Protein AF-A0AAN0RIK9-F1 (afdb_monomer_lite)

Structure (mmCIF, N/CA/C/O backbone):
data_AF-A0AAN0RIK9-F1
#
_entry.id   AF-A0AAN0RIK9-F1
#
loop_
_atom_site.group_PDB
_atom_site.id
_atom_site.type_symbol
_atom_site.label_atom_id
_atom_site.label_alt_id
_atom_site.label_comp_id
_atom_site.label_asym_id
_atom_site.label_entity_id
_atom_site.label_seq_id
_atom_site.pdbx_PDB_ins_code
_atom_site.Cartn_x
_atom_site.Cartn_y
_atom_site.Cartn_z
_atom_site.occupancy
_atom_site.B_iso_or_equiv
_atom_site.auth_seq_id
_atom_site.auth_comp_id
_atom_site.auth_asym_id
_atom_site.auth_atom_id
_atom_site.pdbx_PDB_model_num
ATOM 1 N N . MET A 1 1 ? 0.436 23.730 0.781 1.00 65.62 1 MET A N 1
ATOM 2 C CA . MET A 1 1 ? 0.974 22.404 0.435 1.00 65.62 1 MET A CA 1
ATOM 3 C C . MET A 1 1 ? 2.327 22.270 1.097 1.00 65.62 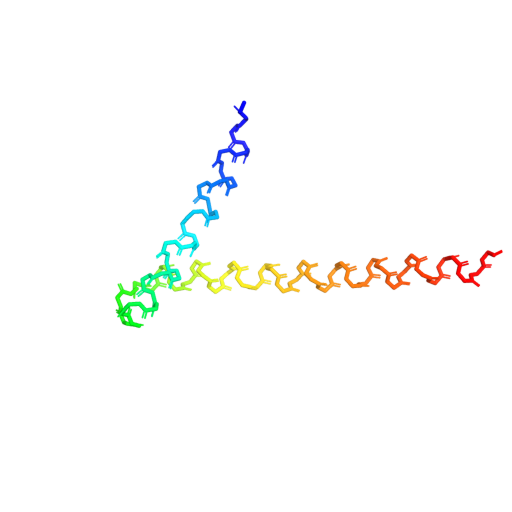1 MET A C 1
ATOM 5 O O . MET A 1 1 ? 3.242 23.008 0.750 1.00 65.62 1 MET A O 1
ATOM 9 N N . THR A 1 2 ? 2.401 21.424 2.112 1.00 87.75 2 THR A N 1
ATOM 10 C CA . THR A 1 2 ? 3.608 21.129 2.884 1.00 87.75 2 THR A CA 1
ATOM 11 C C . THR A 1 2 ? 4.444 20.068 2.171 1.00 87.75 2 THR A C 1
ATOM 13 O O . THR A 1 2 ? 3.930 19.293 1.360 1.00 87.75 2 THR A O 1
ATOM 16 N N . ASP A 1 3 ? 5.737 20.002 2.479 1.00 84.00 3 ASP A N 1
ATOM 17 C CA . ASP A 1 3 ? 6.622 18.977 1.910 1.00 84.00 3 ASP A CA 1
ATOM 18 C C . ASP A 1 3 ? 6.177 17.562 2.294 1.00 84.00 3 ASP A C 1
ATOM 20 O O . ASP A 1 3 ? 6.304 16.630 1.504 1.00 84.00 3 ASP A O 1
ATOM 24 N N . HIS A 1 4 ? 5.566 17.413 3.470 1.00 79.06 4 HIS A N 1
ATOM 25 C CA . HIS A 1 4 ? 5.005 16.148 3.927 1.00 79.06 4 HIS A CA 1
ATOM 26 C C . HIS A 1 4 ? 3.836 15.681 3.050 1.00 79.06 4 HIS A C 1
ATOM 28 O O . HIS A 1 4 ? 3.828 14.543 2.585 1.00 79.06 4 HIS A O 1
ATOM 34 N N . GLU A 1 5 ? 2.889 16.575 2.753 1.00 77.50 5 GLU A N 1
ATOM 35 C CA . GLU A 1 5 ? 1.780 16.284 1.836 1.00 77.50 5 GLU A CA 1
ATOM 36 C C . GLU A 1 5 ? 2.298 15.921 0.440 1.00 77.50 5 GLU A C 1
ATOM 38 O O . GLU A 1 5 ? 1.814 14.970 -0.171 1.00 77.50 5 GLU A O 1
ATOM 43 N N . ARG A 1 6 ? 3.332 16.622 -0.044 1.00 78.12 6 ARG A N 1
ATOM 44 C CA . ARG A 1 6 ? 3.966 16.320 -1.334 1.00 78.12 6 ARG A CA 1
ATOM 45 C C . ARG A 1 6 ? 4.591 14.921 -1.346 1.00 78.12 6 ARG A C 1
ATOM 47 O O . ARG A 1 6 ? 4.394 14.188 -2.308 1.00 78.12 6 ARG A O 1
ATOM 54 N N . ILE A 1 7 ? 5.321 14.538 -0.297 1.00 78.38 7 ILE A N 1
ATOM 55 C CA . ILE A 1 7 ? 5.951 13.211 -0.185 1.00 78.38 7 ILE A CA 1
ATOM 56 C C . ILE A 1 7 ? 4.893 12.103 -0.168 1.00 78.38 7 ILE A C 1
ATOM 58 O O . ILE A 1 7 ? 5.061 11.085 -0.843 1.00 78.38 7 ILE A O 1
ATOM 62 N N . ILE A 1 8 ? 3.790 12.310 0.558 1.00 76.94 8 ILE A N 1
ATOM 63 C CA . ILE A 1 8 ? 2.676 11.357 0.609 1.00 76.94 8 ILE A CA 1
ATOM 64 C C . ILE A 1 8 ? 2.054 11.192 -0.780 1.00 76.94 8 ILE A C 1
ATOM 66 O O . ILE A 1 8 ? 1.934 10.066 -1.258 1.00 76.94 8 ILE A O 1
ATOM 70 N N . ILE A 1 9 ? 1.709 12.298 -1.448 1.00 77.06 9 ILE A N 1
ATOM 71 C CA . ILE A 1 9 ? 1.095 12.271 -2.783 1.00 77.06 9 ILE A CA 1
ATOM 72 C C . ILE A 1 9 ? 2.006 11.548 -3.777 1.00 77.06 9 ILE A C 1
ATOM 74 O O . ILE A 1 9 ? 1.550 10.636 -4.463 1.00 77.06 9 ILE A O 1
ATOM 78 N N . THR A 1 10 ? 3.296 11.894 -3.806 1.00 78.62 10 THR A N 1
ATOM 79 C CA . THR A 1 10 ? 4.272 11.254 -4.697 1.00 78.62 10 THR A CA 1
ATOM 80 C C . THR A 1 10 ? 4.391 9.756 -4.426 1.00 78.62 10 THR A C 1
ATOM 82 O O . THR A 1 10 ? 4.434 8.968 -5.366 1.00 78.62 10 THR A O 1
ATOM 85 N N . SER A 1 11 ? 4.398 9.339 -3.157 1.00 79.19 11 SER A N 1
ATOM 86 C CA . SER A 1 11 ? 4.525 7.921 -2.792 1.00 79.19 11 SER A CA 1
ATOM 87 C C . SER A 1 11 ? 3.292 7.107 -3.195 1.00 79.19 11 SER A C 1
ATOM 89 O O . SER A 1 11 ? 3.431 6.003 -3.716 1.00 79.19 11 SER A O 1
ATOM 91 N N . VAL A 1 12 ? 2.090 7.663 -3.005 1.00 81.44 12 VAL A N 1
ATOM 92 C CA . VAL A 1 12 ? 0.824 7.024 -3.406 1.00 81.44 12 VAL A CA 1
ATOM 93 C C . VAL A 1 12 ? 0.707 6.938 -4.928 1.00 81.44 12 VAL A C 1
ATOM 95 O O . VAL A 1 12 ? 0.303 5.905 -5.456 1.00 81.44 12 VAL A O 1
ATOM 98 N N . TRP A 1 13 ? 1.090 7.996 -5.646 1.00 82.00 13 TRP A N 1
ATOM 99 C CA . TRP A 1 13 ? 1.092 7.997 -7.111 1.00 82.00 13 TRP A CA 1
ATOM 100 C C . TRP A 1 13 ? 2.104 7.003 -7.683 1.00 82.00 13 TRP A C 1
ATOM 102 O O . TRP A 1 13 ? 1.799 6.319 -8.658 1.00 82.00 13 TRP A O 1
ATOM 112 N N . ASN A 1 14 ? 3.275 6.880 -7.053 1.00 85.56 14 ASN A N 1
ATOM 113 C CA . ASN A 1 14 ? 4.265 5.878 -7.426 1.00 85.56 14 ASN A CA 1
ATOM 114 C C . ASN A 1 14 ? 3.713 4.454 -7.245 1.00 85.56 14 ASN A C 1
ATOM 116 O O . ASN A 1 14 ? 3.778 3.661 -8.174 1.00 85.56 14 ASN A O 1
ATOM 120 N N . ASP A 1 15 ? 3.095 4.143 -6.099 1.00 86.62 15 ASP A N 1
ATOM 121 C CA . ASP A 1 15 ? 2.462 2.835 -5.857 1.00 86.62 15 ASP A CA 1
ATOM 122 C C . ASP A 1 15 ? 1.394 2.503 -6.913 1.00 86.62 15 ASP A C 1
ATOM 124 O O . ASP A 1 15 ? 1.404 1.416 -7.491 1.00 86.62 15 ASP A O 1
ATOM 128 N N . MET A 1 16 ? 0.520 3.465 -7.229 1.00 87.44 16 MET A N 1
ATOM 129 C CA . MET A 1 16 ? -0.533 3.291 -8.230 1.00 87.44 16 MET A CA 1
ATOM 130 C C . MET A 1 16 ? 0.040 3.022 -9.628 1.00 87.44 16 MET A C 1
ATOM 132 O O . MET A 1 16 ? -0.418 2.105 -10.306 1.00 87.44 16 MET A O 1
ATOM 136 N N . GLY A 1 17 ? 1.067 3.770 -10.042 1.00 86.44 17 GLY A N 1
ATOM 137 C CA . GLY A 1 17 ? 1.726 3.563 -11.334 1.00 86.44 17 GLY A CA 1
ATOM 138 C C . GLY A 1 17 ? 2.385 2.187 -11.450 1.00 86.44 17 GLY A C 1
ATOM 139 O O . GLY A 1 17 ? 2.283 1.537 -12.490 1.00 86.44 17 GLY A O 1
ATOM 140 N N . LEU A 1 18 ? 3.006 1.706 -10.370 1.00 87.81 18 LEU A N 1
ATOM 141 C CA . LEU A 1 18 ? 3.615 0.376 -10.334 1.00 87.81 18 LEU A CA 1
ATOM 142 C C . LEU A 1 18 ? 2.569 -0.748 -10.387 1.00 87.81 18 LEU A C 1
ATOM 144 O O . LEU A 1 18 ? 2.789 -1.749 -11.066 1.00 87.81 18 LEU A O 1
ATOM 148 N N . ARG A 1 19 ? 1.409 -0.577 -9.738 1.00 89.12 19 ARG A N 1
ATOM 149 C CA . ARG A 1 19 ? 0.292 -1.533 -9.841 1.00 89.12 19 ARG A CA 1
ATOM 150 C C . ARG A 1 19 ? -0.311 -1.577 -11.242 1.00 89.12 19 ARG A C 1
ATOM 152 O O . ARG A 1 19 ? -0.548 -2.664 -11.749 1.00 89.12 19 ARG A O 1
ATOM 159 N N . MET A 1 20 ? -0.494 -0.424 -11.886 1.00 88.06 20 MET A N 1
ATOM 160 C CA . MET A 1 20 ? -0.979 -0.370 -13.272 1.00 88.06 20 MET A CA 1
ATOM 161 C C . MET A 1 20 ? -0.006 -1.061 -14.235 1.00 88.06 20 MET A C 1
ATOM 163 O O . MET A 1 20 ? -0.438 -1.793 -15.119 1.00 88.06 20 MET A O 1
ATOM 167 N N . LYS A 1 21 ? 1.308 -0.893 -14.032 1.00 86.69 21 LYS A N 1
ATOM 168 C CA . LYS A 1 21 ? 2.330 -1.636 -14.784 1.00 86.69 21 LYS A CA 1
ATOM 169 C C . LYS A 1 21 ? 2.223 -3.148 -14.585 1.00 86.69 21 LYS A C 1
ATOM 171 O O . LYS A 1 21 ? 2.322 -3.874 -15.560 1.00 86.69 21 LYS A O 1
ATOM 176 N N . LEU A 1 22 ? 2.014 -3.616 -13.351 1.00 83.31 22 LEU A N 1
ATOM 177 C CA . LEU A 1 22 ? 1.824 -5.045 -13.057 1.00 83.31 22 LEU A CA 1
ATOM 178 C C . LEU A 1 22 ? 0.586 -5.638 -13.734 1.00 83.31 22 LEU A C 1
ATOM 180 O O . LEU A 1 22 ? 0.608 -6.810 -14.101 1.00 83.31 22 LEU A O 1
ATOM 184 N N . GLU A 1 23 ? -0.489 -4.857 -13.846 1.00 86.50 23 GLU A N 1
ATOM 185 C CA . GLU A 1 23 ? -1.721 -5.283 -14.517 1.00 86.50 23 GLU A CA 1
ATOM 186 C C . GLU A 1 23 ? -1.539 -5.418 -16.035 1.00 86.50 23 GLU A C 1
ATOM 188 O O . GLU A 1 23 ? -2.108 -6.333 -16.627 1.00 86.50 23 GLU A O 1
ATOM 193 N N . ASP A 1 24 ? -0.745 -4.535 -16.649 1.00 87.69 24 ASP A N 1
ATOM 194 C CA . ASP A 1 24 ? -0.483 -4.526 -18.095 1.00 87.69 24 ASP A CA 1
ATOM 195 C C . ASP A 1 24 ? 0.618 -5.526 -18.499 1.00 87.69 24 ASP A C 1
ATOM 197 O O . ASP A 1 24 ? 0.446 -6.316 -19.428 1.00 87.69 24 ASP A O 1
ATOM 201 N N . ASP A 1 25 ? 1.732 -5.548 -17.760 1.00 86.38 25 ASP A N 1
ATOM 202 C CA . ASP A 1 25 ? 2.839 -6.490 -17.939 1.00 86.38 25 ASP A CA 1
ATOM 203 C C . ASP A 1 25 ? 3.419 -6.941 -16.577 1.00 86.38 25 ASP A C 1
ATOM 205 O O . ASP A 1 25 ? 4.170 -6.195 -15.928 1.00 86.38 25 ASP A O 1
ATOM 209 N N . PRO A 1 26 ? 3.150 -8.192 -16.155 1.00 75.56 26 PRO A N 1
ATOM 210 C CA . PRO A 1 26 ? 3.530 -8.706 -14.841 1.00 75.56 26 PRO A CA 1
ATOM 211 C C . PRO A 1 26 ? 5.045 -8.848 -14.626 1.00 75.56 26 PRO A C 1
ATOM 213 O O . PRO A 1 26 ? 5.471 -9.043 -13.486 1.00 75.56 26 PRO A O 1
ATOM 216 N N . TYR A 1 27 ? 5.865 -8.743 -15.677 1.00 80.12 27 TYR A N 1
ATOM 217 C CA . TYR A 1 27 ? 7.328 -8.818 -15.584 1.00 80.12 27 TYR A CA 1
ATOM 218 C C . TYR A 1 27 ? 8.027 -7.486 -15.891 1.00 80.12 27 TYR A C 1
ATOM 220 O O . TYR A 1 27 ? 9.256 -7.433 -15.910 1.00 80.12 27 TYR A O 1
ATOM 228 N N . SER A 1 28 ? 7.269 -6.404 -16.088 1.00 83.12 28 SER A N 1
ATOM 229 C CA . SER A 1 28 ? 7.814 -5.081 -16.425 1.00 83.12 28 SER A CA 1
ATOM 230 C C . SER A 1 28 ? 8.485 -4.354 -15.255 1.00 83.12 28 SER A C 1
ATOM 232 O O . SER A 1 28 ? 9.185 -3.359 -15.468 1.00 83.12 28 SER A O 1
ATOM 234 N N . LEU A 1 29 ? 8.254 -4.812 -14.020 1.00 85.38 29 LEU A N 1
ATOM 235 C CA . LEU A 1 29 ? 8.804 -4.191 -12.821 1.00 85.38 29 LEU A CA 1
ATOM 236 C C . LEU A 1 29 ? 10.21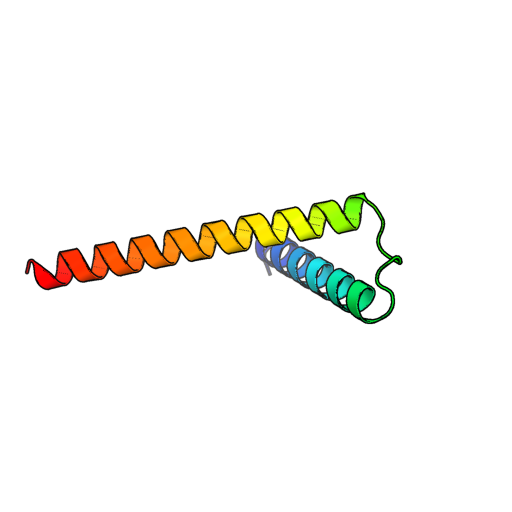8 -4.669 -12.511 1.00 85.38 29 LEU A C 1
ATOM 238 O O . LEU A 1 29 ? 10.529 -5.860 -12.499 1.00 85.38 29 LEU A O 1
ATOM 242 N N . THR A 1 30 ? 11.060 -3.710 -12.153 1.00 88.50 30 THR A N 1
ATOM 243 C CA . THR A 1 30 ? 12.378 -3.966 -11.583 1.00 88.50 30 THR A CA 1
ATOM 244 C C . THR A 1 30 ? 12.271 -4.513 -10.158 1.00 88.50 30 THR A C 1
ATOM 246 O O . THR A 1 30 ? 11.259 -4.368 -9.466 1.00 88.50 30 THR A O 1
ATOM 249 N N . GLN A 1 31 ? 13.354 -5.128 -9.680 1.00 87.94 31 GLN A N 1
ATOM 250 C CA . GLN A 1 31 ? 13.429 -5.658 -8.317 1.00 87.94 31 GLN A CA 1
ATOM 251 C C . GLN A 1 31 ? 13.193 -4.577 -7.246 1.00 87.94 31 GLN A C 1
ATOM 253 O O . GLN A 1 31 ? 12.549 -4.851 -6.232 1.00 87.94 31 GLN A O 1
ATOM 258 N N . ASP A 1 32 ? 13.671 -3.354 -7.477 1.00 88.31 32 ASP A N 1
ATOM 259 C CA . ASP A 1 32 ? 13.495 -2.234 -6.549 1.00 88.31 32 ASP A CA 1
ATOM 260 C C . ASP A 1 32 ? 12.036 -1.764 -6.495 1.00 88.31 32 ASP A C 1
ATOM 262 O O . ASP A 1 32 ? 11.497 -1.525 -5.413 1.00 88.31 32 ASP A O 1
ATOM 266 N N . GLU A 1 33 ? 11.364 -1.702 -7.648 1.00 87.06 33 GLU A N 1
ATOM 267 C CA . GLU A 1 33 ? 9.936 -1.378 -7.743 1.00 87.06 33 GLU A CA 1
ATOM 268 C C . GLU A 1 33 ? 9.074 -2.438 -7.036 1.00 87.06 33 GLU A C 1
ATOM 270 O O . GLU A 1 33 ? 8.171 -2.097 -6.268 1.00 87.06 33 GLU A O 1
ATOM 275 N N . LEU A 1 34 ? 9.399 -3.725 -7.210 1.00 87.94 34 LEU A N 1
ATOM 276 C CA . LEU A 1 34 ? 8.741 -4.822 -6.491 1.00 87.94 34 LEU A CA 1
ATOM 277 C C . LEU A 1 34 ? 8.968 -4.740 -4.974 1.00 87.94 34 LEU A C 1
ATOM 279 O O . LEU A 1 34 ? 8.031 -4.943 -4.197 1.00 87.94 34 LEU A O 1
ATOM 283 N N . MET A 1 35 ? 10.184 -4.406 -4.530 1.00 88.94 35 MET A N 1
ATOM 284 C CA . MET A 1 35 ? 10.473 -4.182 -3.109 1.00 88.94 35 MET A CA 1
ATOM 285 C C . MET A 1 35 ? 9.683 -3.001 -2.539 1.00 88.94 35 MET A C 1
ATOM 287 O O . MET A 1 35 ? 9.204 -3.077 -1.405 1.00 88.94 35 MET A O 1
ATOM 291 N N . ALA A 1 36 ? 9.536 -1.913 -3.297 1.00 88.12 36 ALA A N 1
ATOM 292 C CA . ALA A 1 36 ? 8.763 -0.750 -2.872 1.00 88.12 36 ALA A CA 1
ATOM 293 C C . ALA A 1 36 ? 7.285 -1.116 -2.660 1.00 88.12 36 ALA A C 1
ATOM 295 O O . ALA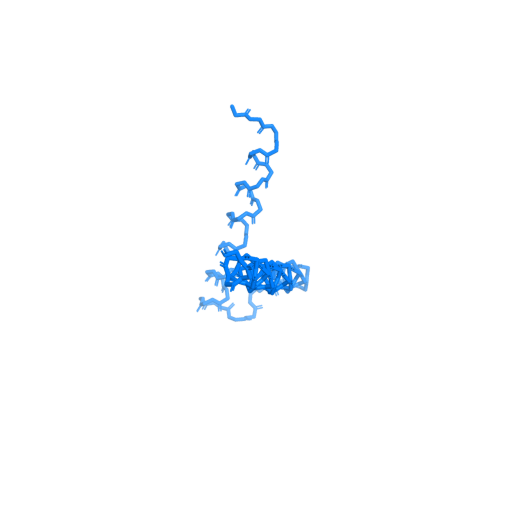 A 1 36 ? 6.733 -0.834 -1.594 1.00 88.12 36 ALA A O 1
ATOM 296 N N . LEU A 1 37 ? 6.686 -1.832 -3.617 1.00 88.44 37 LEU A N 1
ATOM 297 C CA . LEU A 1 37 ? 5.317 -2.342 -3.510 1.00 88.44 37 LEU A CA 1
ATOM 298 C C . LEU A 1 37 ? 5.137 -3.268 -2.304 1.00 88.44 37 LEU A C 1
ATOM 300 O O . LEU A 1 37 ? 4.243 -3.060 -1.484 1.00 88.44 37 LEU A O 1
ATOM 304 N N . GLN A 1 38 ? 6.032 -4.245 -2.132 1.00 89.12 38 GLN A N 1
ATOM 305 C CA . GLN A 1 38 ? 5.964 -5.176 -1.006 1.00 89.12 38 GLN A CA 1
ATOM 306 C C . GLN A 1 38 ? 6.057 -4.452 0.347 1.00 89.12 38 GLN A C 1
ATOM 308 O O . GLN A 1 38 ? 5.374 -4.811 1.312 1.00 89.12 38 GLN A O 1
ATOM 313 N N . ASN A 1 39 ? 6.900 -3.423 0.442 1.00 89.25 39 ASN A N 1
ATOM 314 C CA . ASN A 1 39 ? 7.016 -2.620 1.653 1.00 89.25 39 ASN A CA 1
ATOM 315 C C . ASN A 1 39 ? 5.741 -1.816 1.930 1.00 89.25 39 ASN A C 1
ATOM 317 O O . ASN A 1 39 ? 5.293 -1.794 3.081 1.00 89.25 39 ASN A O 1
ATOM 321 N N . ASN A 1 40 ? 5.139 -1.213 0.902 1.00 89.25 40 ASN A N 1
ATOM 322 C CA . ASN A 1 40 ? 3.867 -0.501 1.019 1.00 89.25 40 ASN A CA 1
ATOM 323 C C . ASN A 1 40 ? 2.740 -1.435 1.477 1.00 89.25 40 ASN A C 1
ATOM 325 O O . ASN A 1 40 ? 2.022 -1.106 2.425 1.00 89.25 40 ASN A O 1
ATOM 329 N N . ASP A 1 41 ? 2.638 -2.631 0.894 1.00 90.19 41 ASP A N 1
ATOM 330 C CA . ASP A 1 41 ? 1.656 -3.644 1.295 1.00 90.19 41 ASP A CA 1
ATOM 331 C C . ASP A 1 41 ? 1.836 -4.053 2.761 1.00 90.19 41 ASP A C 1
ATOM 333 O O . ASP A 1 41 ? 0.883 -4.057 3.548 1.00 90.19 41 ASP A O 1
ATOM 337 N N . ARG A 1 42 ? 3.083 -4.299 3.181 1.00 92.50 42 ARG A N 1
ATOM 338 C CA . ARG A 1 42 ? 3.398 -4.650 4.571 1.00 92.50 42 ARG A CA 1
ATOM 339 C C . ARG A 1 42 ? 3.033 -3.534 5.551 1.00 92.50 42 ARG A C 1
ATOM 341 O O . ARG A 1 42 ? 2.593 -3.819 6.668 1.00 92.50 42 ARG A O 1
ATOM 348 N N . LEU A 1 43 ? 3.246 -2.273 5.178 1.00 91.12 43 LEU A N 1
ATOM 349 C CA . LEU A 1 43 ? 2.861 -1.122 6.000 1.00 91.12 43 LEU A CA 1
ATOM 350 C C . LEU A 1 43 ? 1.339 -0.994 6.097 1.00 91.12 43 LEU A C 1
ATOM 352 O O . LEU A 1 43 ? 0.815 -0.807 7.197 1.00 91.12 43 LEU A O 1
ATOM 356 N N . ASN A 1 44 ? 0.631 -1.167 4.981 1.00 89.56 44 ASN A N 1
ATOM 357 C CA . ASN A 1 44 ? -0.827 -1.124 4.935 1.00 89.56 44 ASN A CA 1
ATOM 358 C C . ASN A 1 44 ? -1.457 -2.205 5.830 1.00 89.56 44 ASN A C 1
ATOM 360 O O . ASN A 1 44 ? -2.377 -1.932 6.601 1.0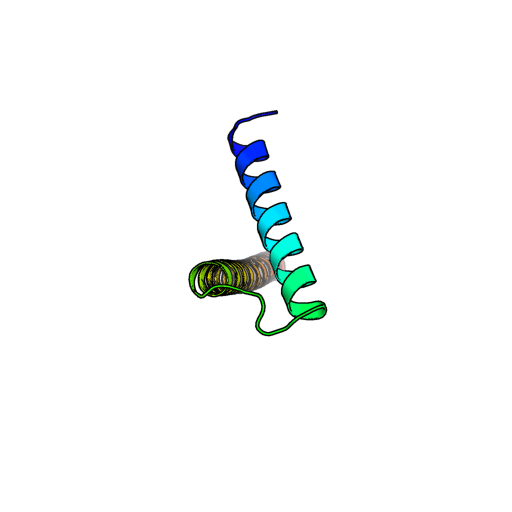0 89.56 44 ASN A O 1
ATOM 364 N N . ASP A 1 45 ? -0.920 -3.424 5.810 1.00 93.81 45 ASP A N 1
ATO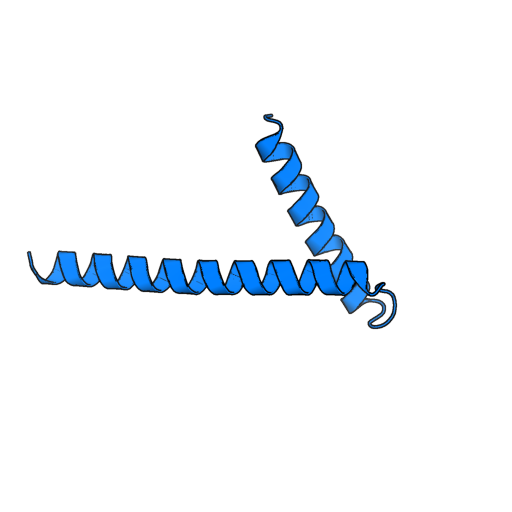M 365 C CA . ASP A 1 45 ? -1.409 -4.512 6.660 1.00 93.81 45 ASP A CA 1
ATOM 366 C C . ASP A 1 45 ? -1.177 -4.261 8.151 1.00 93.81 45 ASP A C 1
ATOM 368 O O . ASP A 1 45 ? -2.055 -4.541 8.977 1.00 93.81 45 ASP A O 1
ATOM 372 N N . LYS A 1 46 ? -0.023 -3.691 8.516 1.00 94.62 46 LYS A N 1
ATOM 373 C CA . LYS A 1 46 ? 0.237 -3.264 9.898 1.00 94.62 46 LYS A CA 1
ATOM 374 C C . LYS A 1 46 ? -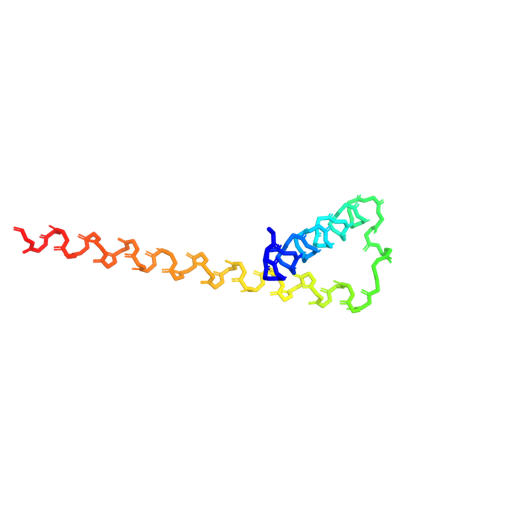0.755 -2.191 10.335 1.00 94.62 46 LYS A C 1
ATOM 376 O O . LYS A 1 46 ? -1.317 -2.301 11.423 1.00 94.62 46 LYS A O 1
ATOM 381 N N . LEU A 1 47 ? -1.017 -1.202 9.481 1.00 93.56 47 LEU A N 1
ATOM 382 C CA . LEU A 1 47 ? -1.979 -0.141 9.768 1.00 93.56 47 LEU A CA 1
ATOM 383 C C . LEU A 1 47 ? -3.392 -0.704 9.977 1.00 93.56 47 LEU A C 1
ATOM 385 O O . LEU A 1 47 ? -4.053 -0.355 10.953 1.00 93.56 47 LEU A O 1
ATOM 389 N N . LYS A 1 48 ? -3.834 -1.634 9.121 1.00 93.56 48 LYS A N 1
ATOM 390 C CA . LYS A 1 48 ? -5.130 -2.315 9.269 1.00 93.56 48 LYS A CA 1
ATOM 391 C C . LYS A 1 48 ? -5.241 -3.074 10.591 1.00 93.56 48 LYS A C 1
ATOM 393 O O . LYS A 1 48 ? -6.302 -3.044 11.210 1.00 93.56 48 LYS A O 1
ATOM 398 N N . ARG A 1 49 ? -4.178 -3.761 11.026 1.00 94.62 49 ARG A N 1
ATOM 399 C CA . ARG A 1 49 ? -4.155 -4.465 12.322 1.00 94.62 49 ARG A CA 1
ATOM 400 C C . ARG A 1 49 ? -4.272 -3.489 13.487 1.00 94.62 49 ARG A C 1
ATOM 402 O O . ARG A 1 49 ? -5.170 -3.652 14.302 1.00 94.62 49 ARG A O 1
ATOM 409 N N . LEU A 1 50 ? -3.455 -2.437 13.498 1.00 95.31 50 LEU A N 1
ATOM 410 C CA . LEU A 1 50 ? -3.505 -1.403 14.536 1.00 95.31 50 LEU A CA 1
ATOM 411 C C . LEU A 1 50 ? -4.879 -0.729 14.613 1.00 95.31 50 LEU A C 1
ATOM 413 O O . LEU A 1 50 ? -5.390 -0.492 15.703 1.00 95.31 50 LEU A O 1
ATOM 417 N N . LEU A 1 51 ? -5.504 -0.463 13.463 1.00 94.38 51 LEU A N 1
ATOM 418 C CA . LEU A 1 51 ? -6.853 0.093 13.416 1.00 94.38 51 LEU A CA 1
ATOM 419 C C . LEU A 1 51 ? -7.878 -0.863 14.038 1.00 94.38 51 LEU A C 1
ATOM 421 O O . LEU A 1 51 ? -8.710 -0.428 14.830 1.00 94.38 51 LEU A O 1
ATOM 425 N N . LYS A 1 52 ? -7.816 -2.160 13.711 1.00 94.31 52 LYS A N 1
ATOM 426 C CA . LYS A 1 52 ? -8.695 -3.171 14.318 1.00 94.31 52 LYS A CA 1
ATOM 427 C C . LYS A 1 52 ? -8.503 -3.238 15.830 1.00 94.31 52 LYS A C 1
ATOM 429 O O . LYS A 1 52 ? -9.492 -3.199 16.555 1.00 94.31 52 LYS A O 1
ATOM 434 N N . ASP A 1 53 ? -7.260 -3.275 16.297 1.00 94.56 53 ASP A N 1
ATOM 435 C CA . ASP A 1 53 ? -6.946 -3.336 17.726 1.00 94.56 53 ASP A CA 1
ATOM 436 C C . ASP A 1 53 ? -7.463 -2.091 18.460 1.00 94.56 53 ASP A C 1
ATOM 438 O O . ASP A 1 53 ? -8.103 -2.210 19.505 1.00 94.56 53 ASP A O 1
ATOM 442 N N . ALA A 1 54 ? -7.279 -0.900 17.883 1.00 94.06 54 ALA A N 1
ATOM 443 C CA . ALA A 1 54 ? -7.795 0.350 18.438 1.00 94.06 54 ALA A CA 1
ATOM 444 C C . ALA A 1 54 ? -9.333 0.371 18.504 1.00 94.06 54 ALA A C 1
ATOM 446 O O . ALA A 1 54 ? -9.908 0.828 19.494 1.00 94.06 54 ALA A O 1
ATOM 447 N N . LEU A 1 55 ? -10.012 -0.146 17.475 1.00 94.06 55 LEU A N 1
ATOM 448 C CA . LEU A 1 55 ? -11.473 -0.265 17.462 1.00 94.06 55 LEU A CA 1
ATOM 449 C C . LEU A 1 55 ? -11.972 -1.252 18.525 1.00 94.06 55 LEU A C 1
ATOM 451 O O . LEU A 1 55 ? -12.935 -0.944 19.228 1.00 94.06 55 LEU A O 1
ATOM 455 N N . ILE A 1 56 ? -11.301 -2.396 18.688 1.00 94.31 56 ILE A N 1
ATOM 456 C CA . ILE A 1 56 ? -11.616 -3.380 19.732 1.00 94.31 56 ILE A CA 1
ATOM 457 C C . ILE A 1 56 ? -11.414 -2.763 21.118 1.00 94.31 56 ILE A C 1
ATOM 459 O O . ILE A 1 56 ? -12.310 -2.842 21.955 1.00 94.31 56 ILE A O 1
ATOM 463 N N . GLN A 1 57 ? -10.282 -2.095 21.360 1.00 93.38 57 GLN A N 1
ATOM 464 C CA . GLN A 1 57 ? -10.025 -1.418 22.633 1.00 93.38 57 GLN A CA 1
ATOM 465 C C . GLN A 1 57 ? -11.088 -0.361 22.940 1.00 93.38 57 GLN A C 1
ATOM 467 O O . GLN A 1 57 ? -11.598 -0.311 24.058 1.00 93.38 57 GLN A O 1
ATOM 472 N N . LYS A 1 58 ? -11.475 0.445 21.946 1.00 93.06 58 LYS A N 1
ATOM 473 C CA . LYS A 1 58 ? -12.542 1.439 22.101 1.00 93.06 58 LYS A CA 1
ATOM 474 C C . LYS A 1 58 ? -13.875 0.787 22.473 1.00 93.06 58 LYS A C 1
ATOM 476 O O . LYS A 1 58 ? -14.550 1.281 23.372 1.00 93.06 58 LYS A O 1
ATOM 481 N N . ALA A 1 59 ? -14.235 -0.320 21.823 1.00 91.50 59 ALA A N 1
ATOM 482 C CA . ALA A 1 59 ? -15.454 -1.062 22.135 1.00 91.50 59 ALA A CA 1
ATOM 483 C C . ALA A 1 59 ? -15.426 -1.650 23.557 1.00 91.50 59 ALA A C 1
ATOM 485 O O . ALA A 1 59 ? -16.411 -1.544 24.281 1.00 91.50 59 ALA A O 1
ATOM 486 N N . LEU A 1 60 ? -14.287 -2.201 23.994 1.00 93.12 60 LEU A N 1
ATOM 487 C CA . LEU A 1 60 ? -14.116 -2.730 25.352 1.00 93.12 60 LEU A CA 1
ATOM 488 C C . LEU A 1 60 ? -14.235 -1.642 26.427 1.00 93.12 60 LEU A C 1
ATOM 490 O O . LEU A 1 60 ? -14.841 -1.876 27.468 1.00 93.12 60 LEU A O 1
ATOM 494 N N . VAL A 1 61 ? -13.681 -0.451 26.179 1.00 92.94 61 VAL A N 1
ATOM 495 C CA . VAL A 1 61 ? -13.826 0.697 27.089 1.00 92.94 61 VAL A CA 1
ATOM 496 C C . VAL A 1 61 ? -15.285 1.152 27.164 1.00 92.94 61 VAL A C 1
ATOM 498 O O . VAL A 1 61 ? -15.774 1.423 28.255 1.00 92.94 61 VAL A O 1
ATOM 501 N N . GLN A 1 62 ? -15.995 1.196 26.032 1.00 85.19 62 GLN A N 1
ATOM 502 C CA . GLN A 1 62 ? -17.413 1.568 25.999 1.00 85.19 62 GLN A CA 1
ATOM 503 C C . GLN A 1 62 ? -18.319 0.548 26.693 1.00 85.19 62 GLN A C 1
ATOM 505 O O . GLN A 1 62 ? -19.269 0.956 27.339 1.00 85.19 62 GLN A O 1
ATOM 510 N N . ALA A 1 63 ? -18.029 -0.750 26.588 1.00 79.88 63 ALA A N 1
ATOM 511 C CA . ALA A 1 63 ? -18.818 -1.804 27.230 1.00 79.88 63 ALA A CA 1
ATOM 512 C C . ALA A 1 63 ? -18.602 -1.907 28.753 1.00 79.88 63 ALA A C 1
ATOM 514 O O . ALA A 1 63 ? -19.351 -2.606 29.432 1.00 79.88 63 ALA A O 1
ATOM 515 N N . ARG A 1 64 ? -17.546 -1.276 29.281 1.00 73.62 64 ARG A N 1
ATOM 516 C CA . ARG A 1 64 ? -17.199 -1.280 30.711 1.00 73.62 64 ARG A CA 1
ATOM 517 C C . ARG A 1 64 ? -17.774 -0.077 31.475 1.00 73.62 64 ARG A C 1
ATOM 519 O O . ARG A 1 64 ? -17.812 -0.132 32.704 1.00 73.62 64 ARG A O 1
ATOM 526 N N . ASN A 1 65 ? -18.180 0.975 30.765 1.00 57.25 65 ASN A N 1
ATOM 527 C CA . ASN A 1 65 ? -18.885 2.141 31.308 1.00 57.25 65 ASN A CA 1
ATOM 528 C C . ASN A 1 65 ? -20.400 1.957 31.209 1.00 57.25 65 ASN A C 1
ATOM 530 O O . ASN A 1 65 ? -21.094 2.564 32.052 1.00 57.25 65 ASN A O 1
#

Foldseek 3Di:
DDVVVVVVVVLVVLLVVLVVCCVVPVPPDDPVSVVSNVVVVVVVVVVVVVVVVVVVVVVVVVVVD

Sequence (65 aa):
MTDHERIIITSVWNDMGLRMKLEDDPYSLTQDELMALQNNDRLNDKLKRLLKDALIQKALVQARN

Secondary structure (DSSP, 8-state):
--HHHHHHHHHHHHHHHHHHHHHH-TT-S-HHHHHHHHHHHHHHHHHHHHHHHHHHHHHHHHHH-

Organism: NCBI:txid666509

Radius of gyration: 17.26 Å; chains: 1; bounding box: 32×31×49 Å

pLDDT: mean 86.44, std 7.21, range [57.25, 95.31]